Protein AF-A0AAE1UQY9-F1 (afdb_monomer_lite)

Structure (mmCIF, N/CA/C/O backbone):
data_AF-A0AAE1UQY9-F1
#
_entry.id   AF-A0AAE1UQY9-F1
#
loop_
_atom_site.group_PDB
_atom_site.id
_atom_site.type_symbol
_atom_site.label_atom_id
_atom_site.label_alt_id
_atom_site.label_comp_id
_atom_site.label_asym_id
_atom_site.label_entity_id
_atom_site.label_seq_id
_atom_site.pdbx_PDB_ins_code
_atom_site.Cartn_x
_atom_site.Cartn_y
_atom_site.Cartn_z
_atom_site.occupancy
_atom_site.B_iso_or_equiv
_atom_site.auth_seq_id
_atom_site.auth_comp_id
_atom_site.auth_asym_id
_atom_site.auth_atom_id
_atom_site.pdbx_PDB_model_num
ATOM 1 N N . MET A 1 1 ? 9.229 2.334 -9.467 1.00 83.19 1 MET A N 1
ATOM 2 C CA . MET A 1 1 ? 8.388 1.315 -8.806 1.00 83.19 1 MET A CA 1
ATOM 3 C C . MET A 1 1 ? 7.636 0.575 -9.882 1.00 83.19 1 MET A C 1
ATOM 5 O O . MET A 1 1 ? 6.980 1.238 -10.676 1.00 83.19 1 MET A O 1
ATOM 9 N N . HIS A 1 2 ? 7.793 -0.745 -9.947 1.00 92.50 2 HIS A N 1
ATOM 10 C CA . HIS A 1 2 ? 7.206 -1.545 -11.027 1.00 92.50 2 HIS A CA 1
ATOM 11 C C . HIS A 1 2 ? 5.734 -1.843 -10.750 1.00 92.50 2 HIS A C 1
ATOM 13 O O . HIS A 1 2 ? 4.934 -1.890 -11.675 1.00 92.50 2 HIS A O 1
ATOM 19 N N . GLN A 1 3 ? 5.357 -1.964 -9.475 1.00 95.69 3 GLN A N 1
ATOM 20 C CA . GLN A 1 3 ? 3.960 -2.067 -9.067 1.00 95.69 3 GLN A CA 1
ATOM 21 C C . GLN A 1 3 ? 3.691 -1.154 -7.870 1.00 95.69 3 GLN A C 1
ATOM 23 O O . GLN A 1 3 ? 4.584 -0.915 -7.051 1.00 95.69 3 GLN A O 1
ATOM 28 N N . LYS A 1 4 ? 2.466 -0.631 -7.783 1.00 97.69 4 LYS A N 1
ATOM 29 C CA . LYS A 1 4 ? 1.990 0.204 -6.676 1.00 97.69 4 LYS A CA 1
ATOM 30 C C . LYS A 1 4 ? 0.593 -0.242 -6.278 1.00 97.69 4 LYS A C 1
ATOM 32 O O . LYS A 1 4 ? -0.229 -0.482 -7.161 1.00 97.69 4 LYS A O 1
ATOM 37 N N . TYR A 1 5 ? 0.328 -0.280 -4.981 1.00 98.25 5 TYR A N 1
ATOM 38 C CA . TYR A 1 5 ? -0.947 -0.695 -4.417 1.00 98.25 5 TYR A CA 1
ATOM 39 C C . TYR A 1 5 ? -1.396 0.268 -3.321 1.00 98.25 5 TYR A C 1
ATOM 41 O O . TYR A 1 5 ? -0.611 0.617 -2.448 1.00 98.25 5 TYR A O 1
ATOM 49 N N . ASP A 1 6 ? -2.661 0.664 -3.361 1.00 98.00 6 ASP A N 1
ATOM 50 C CA . ASP A 1 6 ? -3.400 1.273 -2.254 1.00 98.00 6 ASP A CA 1
ATOM 51 C C . AS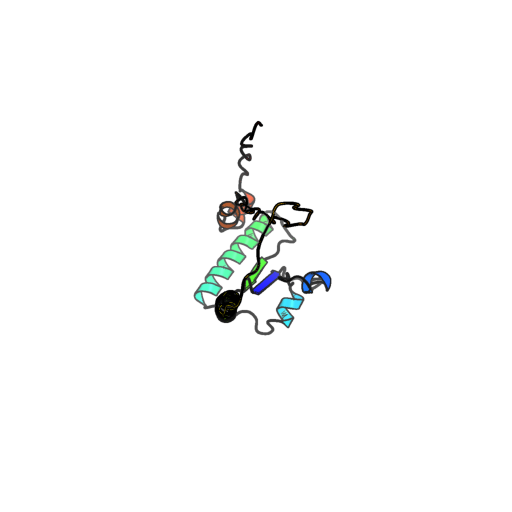P A 1 6 ? -4.232 0.145 -1.638 1.00 98.00 6 ASP A C 1
ATOM 53 O O . ASP A 1 6 ? -5.137 -0.368 -2.296 1.00 98.00 6 ASP A O 1
ATOM 57 N N . LEU A 1 7 ? -3.906 -0.280 -0.415 1.00 98.31 7 LEU A N 1
ATOM 58 C CA . LEU A 1 7 ? -4.556 -1.408 0.259 1.00 98.31 7 LEU A CA 1
ATOM 59 C C . LEU A 1 7 ? -5.292 -0.931 1.511 1.00 98.31 7 LEU A C 1
ATOM 61 O O . LEU A 1 7 ? -4.724 -0.216 2.332 1.00 98.31 7 LEU A O 1
ATOM 65 N N . LYS A 1 8 ? -6.553 -1.334 1.672 1.00 97.31 8 LYS A N 1
ATOM 66 C CA . LYS A 1 8 ? -7.394 -0.970 2.827 1.00 97.31 8 LYS A CA 1
ATOM 67 C C . LYS A 1 8 ? -7.911 -2.178 3.610 1.00 97.31 8 LYS A C 1
ATOM 69 O O . LYS A 1 8 ? -8.424 -2.006 4.706 1.00 97.31 8 LYS A O 1
ATOM 74 N N . GLY A 1 9 ? -7.838 -3.380 3.044 1.00 96.12 9 GLY A N 1
ATOM 75 C CA . GLY A 1 9 ? -8.422 -4.606 3.591 1.00 96.12 9 GLY A CA 1
ATOM 76 C C . GLY A 1 9 ? -9.913 -4.789 3.281 1.00 96.12 9 GLY A C 1
ATOM 77 O O . GLY A 1 9 ? -10.464 -5.855 3.540 1.00 96.12 9 GLY A O 1
ATOM 78 N N . SER A 1 10 ? -10.582 -3.787 2.702 1.00 97.12 10 SER A N 1
ATOM 79 C CA . SER A 1 10 ? -11.958 -3.916 2.208 1.00 97.12 10 SER A CA 1
ATOM 80 C C . SER A 1 10 ? -11.991 -4.402 0.754 1.00 97.12 10 SER A C 1
ATOM 82 O O . SER A 1 10 ? -10.997 -4.337 0.037 1.00 97.12 10 SER A O 1
ATOM 84 N N . THR A 1 11 ? -13.146 -4.891 0.290 1.00 97.06 11 THR A N 1
ATOM 85 C CA . THR A 1 11 ? -13.298 -5.461 -1.067 1.00 97.06 11 THR A CA 1
ATOM 86 C C . THR A 1 11 ? -14.212 -4.637 -1.974 1.00 97.06 11 THR A C 1
ATOM 88 O O . THR A 1 11 ? -14.031 -4.596 -3.194 1.00 97.06 11 THR A O 1
ATOM 91 N N . TYR A 1 12 ? -15.186 -3.921 -1.411 1.00 97.19 12 TYR A N 1
ATOM 92 C CA . TYR A 1 12 ? -16.163 -3.179 -2.203 1.00 97.19 12 TYR A CA 1
ATOM 93 C C . TYR A 1 12 ? -15.535 -1.984 -2.935 1.00 97.19 12 TYR A C 1
ATOM 95 O O . TYR A 1 12 ? -14.982 -1.077 -2.318 1.00 97.19 12 TYR A O 1
ATOM 103 N N . LYS A 1 13 ? -15.646 -1.963 -4.273 1.00 96.62 13 LYS A N 1
ATOM 104 C CA . LYS A 1 13 ? -15.029 -0.949 -5.160 1.00 96.62 13 LYS A CA 1
ATOM 105 C C . LYS A 1 13 ? -13.503 -0.831 -5.008 1.00 96.62 13 LYS A C 1
ATOM 107 O O . LYS A 1 13 ? -12.906 0.193 -5.357 1.00 96.62 13 LYS A O 1
ATOM 112 N N . ARG A 1 14 ? -12.847 -1.896 -4.544 1.00 97.81 14 ARG A N 1
ATOM 113 C CA . ARG A 1 14 ? -11.392 -1.964 -4.371 1.00 97.81 14 ARG A CA 1
ATOM 114 C C . ARG A 1 14 ? -10.708 -2.670 -5.545 1.00 97.81 14 ARG A C 1
ATOM 116 O O . ARG A 1 14 ? -9.851 -3.517 -5.347 1.00 97.81 14 ARG A O 1
ATOM 123 N N . LYS A 1 15 ? -11.079 -2.285 -6.772 1.00 97.75 15 LYS A N 1
ATOM 124 C CA . LYS A 1 15 ? -10.395 -2.655 -8.024 1.00 97.75 15 LYS A CA 1
ATOM 125 C C . LYS A 1 15 ? -10.000 -1.394 -8.791 1.00 97.75 15 LYS A C 1
ATOM 127 O O . LYS A 1 15 ? -10.768 -0.424 -8.810 1.00 97.75 15 LYS A O 1
ATOM 132 N N . ALA A 1 16 ? -8.818 -1.370 -9.395 1.00 97.31 16 ALA A N 1
ATOM 133 C CA . ALA A 1 16 ? -8.368 -0.270 -10.234 1.00 97.31 16 ALA A CA 1
ATOM 134 C C . ALA A 1 16 ? -9.303 -0.117 -11.436 1.00 97.31 16 ALA A C 1
ATOM 136 O O . ALA A 1 16 ? -9.691 -1.092 -12.083 1.00 97.31 16 ALA A O 1
ATOM 137 N N . ASN A 1 17 ? -9.684 1.120 -11.752 1.00 96.81 17 ASN A N 1
ATOM 138 C CA . ASN A 1 17 ? -10.547 1.369 -12.901 1.00 96.81 17 ASN A CA 1
ATOM 139 C C . ASN A 1 17 ? -9.748 1.279 -14.217 1.00 96.81 17 ASN A C 1
ATOM 141 O O . ASN A 1 17 ? -8.521 1.385 -14.235 1.00 96.81 17 ASN A O 1
ATOM 145 N N . LYS A 1 18 ? -10.452 1.127 -15.346 1.00 96.69 18 LYS A N 1
ATOM 146 C CA . LYS A 1 18 ? -9.826 0.999 -16.676 1.00 96.69 18 LYS A CA 1
ATOM 147 C C . LYS A 1 18 ? -8.946 2.194 -17.061 1.00 96.69 18 LYS A C 1
ATOM 149 O O . LYS A 1 18 ? -8.080 2.052 -17.913 1.00 96.69 18 LYS A O 1
ATOM 154 N N . HIS A 1 19 ? -9.200 3.375 -16.500 1.00 97.19 19 HIS A N 1
ATOM 155 C CA . HIS A 1 19 ? -8.399 4.566 -16.773 1.00 97.19 19 HIS A CA 1
ATOM 156 C C . HIS A 1 19 ? -7.066 4.523 -16.012 1.00 97.19 19 HIS A C 1
ATOM 158 O O . HIS A 1 19 ? -6.021 4.782 -16.596 1.00 97.19 19 HIS A O 1
ATOM 164 N N . GLU A 1 20 ? -7.093 4.127 -14.739 1.00 96.94 20 GLU A N 1
ATOM 165 C CA . GLU A 1 20 ? -5.912 3.955 -13.893 1.00 96.94 20 GLU A CA 1
ATOM 166 C C . GLU A 1 20 ? -4.988 2.875 -14.453 1.00 96.94 20 GLU A C 1
ATOM 168 O O . GLU A 1 20 ? -3.794 3.114 -14.581 1.00 96.94 20 GLU A O 1
ATOM 173 N N . GLN A 1 21 ? -5.546 1.736 -14.875 1.00 94.94 21 GLN A N 1
ATOM 174 C CA . GLN A 1 21 ? -4.783 0.621 -15.451 1.00 94.94 21 GLN A CA 1
ATOM 175 C C . GLN A 1 21 ? -4.023 0.993 -16.736 1.00 94.94 21 GLN A C 1
ATOM 177 O O . GLN A 1 21 ? -3.013 0.374 -17.048 1.00 94.94 21 GLN A O 1
ATOM 182 N N . LYS A 1 22 ? -4.485 2.004 -17.484 1.00 96.06 22 LYS A N 1
ATOM 183 C CA . LYS A 1 22 ? -3.823 2.475 -18.714 1.00 96.06 22 LYS A CA 1
ATOM 184 C C . LYS A 1 22 ? -2.641 3.407 -18.451 1.00 96.06 22 LYS A C 1
ATOM 186 O O . LYS A 1 22 ? -1.929 3.759 -19.389 1.00 96.06 22 LYS A O 1
ATOM 191 N N . LYS A 1 23 ? -2.451 3.867 -17.214 1.00 96.12 23 LYS A N 1
ATOM 192 C CA . LYS A 1 23 ? -1.326 4.741 -16.876 1.00 96.12 23 LYS A CA 1
ATOM 193 C C . LYS A 1 23 ? -0.012 3.960 -16.979 1.00 96.12 23 LYS A C 1
ATOM 195 O O . LYS A 1 23 ? 0.002 2.767 -16.701 1.00 96.12 23 LYS A O 1
ATOM 200 N N . PRO A 1 24 ? 1.116 4.633 -17.268 1.00 93.00 24 PRO A N 1
ATOM 201 C CA . PRO A 1 24 ? 2.429 3.979 -17.283 1.00 93.00 24 PRO A CA 1
ATOM 202 C C . PRO A 1 24 ? 2.830 3.416 -15.910 1.00 93.00 24 PRO A C 1
ATOM 204 O O . PRO A 1 24 ? 3.664 2.525 -15.816 1.00 93.00 24 PRO A O 1
ATOM 207 N N . SER A 1 25 ? 2.252 3.945 -14.830 1.00 93.50 25 SER A N 1
ATOM 208 C CA . SER A 1 25 ? 2.455 3.458 -13.468 1.00 93.50 25 SER A CA 1
ATOM 209 C C . SER A 1 25 ? 1.103 3.446 -12.745 1.00 93.50 25 SER A C 1
ATOM 211 O O . SER A 1 25 ? 0.772 4.429 -12.069 1.00 93.50 25 SER A O 1
ATOM 213 N N . PRO A 1 26 ? 0.301 2.384 -12.929 1.00 97.06 26 PRO A N 1
ATOM 214 C CA . PRO A 1 26 ? -1.016 2.263 -12.315 1.00 97.06 26 PRO A CA 1
ATOM 215 C C . PRO A 1 26 ? -0.906 2.072 -10.799 1.00 97.06 26 PRO A C 1
ATOM 217 O O . PRO A 1 26 ? 0.096 1.562 -10.288 1.00 97.06 26 PRO A O 1
ATOM 220 N N . THR A 1 27 ? -1.944 2.494 -10.082 1.00 98.00 27 THR A N 1
ATOM 221 C CA . THR A 1 27 ? -2.122 2.239 -8.648 1.00 98.00 27 THR A CA 1
ATOM 222 C C . THR A 1 27 ? -3.247 1.231 -8.462 1.00 98.00 27 THR A C 1
ATOM 224 O O . THR A 1 27 ? -4.428 1.547 -8.622 1.00 98.00 27 THR A O 1
ATOM 227 N N . TYR A 1 28 ? -2.859 -0.002 -8.171 1.00 98.31 28 TYR A N 1
ATOM 228 C CA . TYR A 1 28 ? -3.755 -1.131 -7.967 1.00 98.31 28 TYR A CA 1
ATOM 229 C C . TYR A 1 28 ? -4.398 -1.103 -6.578 1.00 98.31 28 TYR A C 1
ATOM 231 O O . TYR A 1 28 ? -3.950 -0.376 -5.690 1.00 98.31 28 TYR A O 1
ATOM 239 N N . LYS A 1 29 ? -5.472 -1.873 -6.392 1.00 98.44 29 LYS A N 1
ATOM 240 C CA . LYS A 1 29 ? -6.211 -1.964 -5.124 1.00 98.44 29 LYS A CA 1
ATOM 241 C C . LYS A 1 29 ? -6.298 -3.408 -4.623 1.00 98.44 29 LYS A C 1
ATOM 243 O O . LYS A 1 29 ? -5.705 -4.304 -5.214 1.00 98.44 29 LYS A O 1
ATOM 248 N N . ASP A 1 30 ? -7.034 -3.630 -3.537 1.00 98.31 30 ASP A N 1
ATOM 249 C CA . ASP A 1 30 ? -7.120 -4.910 -2.822 1.00 98.31 30 ASP A CA 1
ATOM 250 C C . ASP A 1 30 ? -7.492 -6.092 -3.732 1.00 98.31 30 ASP A C 1
ATOM 252 O O . ASP A 1 30 ? -6.826 -7.122 -3.694 1.00 98.31 30 ASP A O 1
ATOM 256 N N . LEU A 1 31 ? -8.496 -5.942 -4.605 1.00 98.31 31 LEU A N 1
ATOM 257 C CA . LEU A 1 31 ? -8.914 -7.022 -5.509 1.00 98.31 31 LEU A CA 1
ATOM 258 C C . LEU A 1 31 ? -7.885 -7.305 -6.606 1.00 98.31 31 LEU A C 1
ATOM 260 O O . LEU A 1 31 ? -7.731 -8.454 -7.005 1.00 98.31 31 LEU A O 1
ATOM 264 N N . ASP A 1 32 ? -7.183 -6.278 -7.089 1.00 97.94 32 ASP A N 1
ATOM 265 C CA . ASP A 1 32 ? -6.093 -6.472 -8.050 1.00 97.94 32 ASP A CA 1
ATOM 266 C C . ASP A 1 32 ? -4.907 -7.174 -7.374 1.00 97.94 32 ASP A C 1
ATOM 268 O O . ASP A 1 32 ? -4.273 -8.035 -7.968 1.00 97.94 32 ASP A O 1
ATOM 272 N N . PHE A 1 33 ? -4.616 -6.834 -6.115 1.00 98.12 33 PHE A N 1
ATOM 273 C CA . PHE A 1 33 ? -3.541 -7.458 -5.348 1.00 98.12 33 PHE A CA 1
ATOM 274 C C . PHE A 1 33 ? -3.790 -8.954 -5.135 1.00 98.12 33 PHE A C 1
ATOM 276 O O . PHE A 1 33 ? -2.886 -9.748 -5.369 1.00 98.12 33 PHE A O 1
ATOM 283 N N . MET A 1 34 ? -5.015 -9.340 -4.764 1.00 97.25 34 MET A N 1
ATOM 284 C CA . MET A 1 34 ? -5.396 -10.751 -4.619 1.00 97.25 34 MET A CA 1
ATOM 285 C C . MET A 1 34 ? -5.310 -11.532 -5.940 1.00 97.25 34 MET A C 1
ATOM 287 O O . MET A 1 34 ? -5.033 -12.726 -5.922 1.00 97.25 34 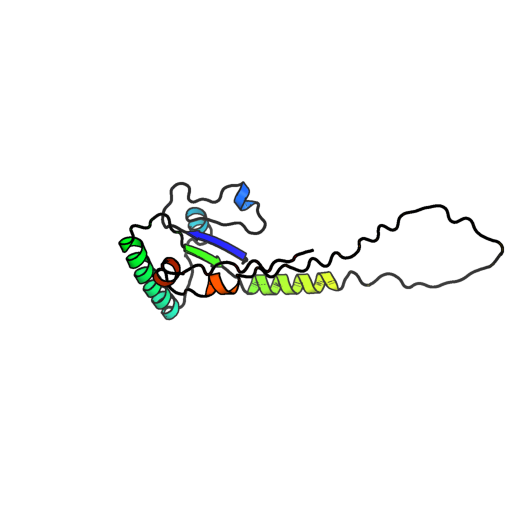MET A O 1
ATOM 291 N N . GLU A 1 35 ? -5.550 -10.873 -7.079 1.00 97.06 35 GLU A N 1
ATOM 292 C CA . GLU A 1 35 ? -5.444 -11.477 -8.415 1.00 97.06 35 GLU A CA 1
ATOM 293 C C . GLU A 1 35 ? -3.982 -11.608 -8.873 1.00 97.06 35 GLU A C 1
ATOM 295 O O . GLU A 1 35 ? -3.590 -12.640 -9.412 1.00 97.06 35 GLU A O 1
ATOM 300 N N . HIS A 1 36 ? -3.161 -10.578 -8.648 1.00 96.12 36 HIS A N 1
ATOM 301 C CA . HIS A 1 36 ? -1.754 -10.561 -9.060 1.00 96.12 36 HIS A CA 1
ATOM 302 C C . HIS A 1 36 ? -0.846 -11.410 -8.161 1.00 96.12 36 HIS A C 1
ATOM 304 O O . HIS A 1 36 ? 0.156 -11.935 -8.642 1.00 96.12 36 HIS A O 1
ATOM 310 N N . HIS A 1 37 ? -1.170 -11.509 -6.868 1.00 96.12 37 HIS A N 1
ATOM 311 C CA . HIS A 1 37 ? -0.366 -12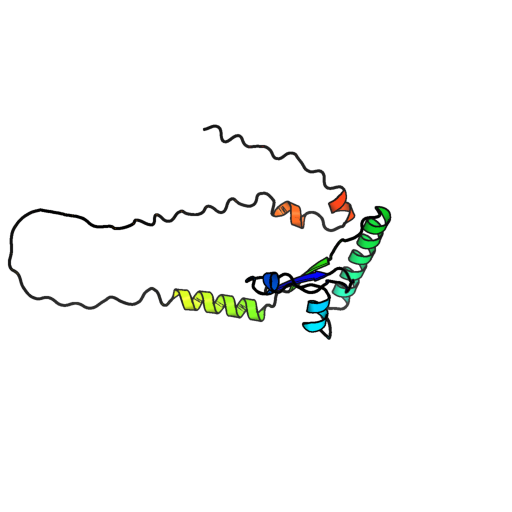.178 -5.840 1.00 96.12 37 HIS A CA 1
ATOM 312 C C . HIS A 1 37 ? -1.239 -13.141 -5.016 1.00 96.12 37 HIS A C 1
ATOM 314 O O . HIS A 1 37 ? -1.484 -12.877 -3.837 1.00 96.12 37 HIS A O 1
ATOM 320 N N . PRO A 1 38 ? -1.724 -14.253 -5.604 1.00 95.75 38 PRO A N 1
ATOM 321 C CA . PRO A 1 38 ? -2.606 -15.197 -4.909 1.00 95.75 38 PRO A CA 1
ATOM 322 C C . PRO A 1 38 ? -1.949 -15.833 -3.673 1.00 95.75 38 PRO A C 1
ATOM 324 O O . PRO A 1 38 ? -2.626 -16.073 -2.676 1.00 95.75 38 PRO A O 1
ATOM 327 N N . ASP A 1 39 ? -0.628 -16.026 -3.711 1.00 95.38 39 ASP A N 1
ATOM 328 C CA . ASP A 1 39 ? 0.167 -16.559 -2.596 1.00 95.38 39 ASP A CA 1
ATOM 329 C C . ASP A 1 39 ? 0.715 -15.456 -1.665 1.00 95.38 39 ASP A C 1
ATOM 331 O O . ASP A 1 39 ? 1.409 -15.735 -0.687 1.00 95.38 39 ASP A O 1
ATOM 335 N N . GLY A 1 40 ? 0.401 -14.188 -1.950 1.00 93.75 40 GLY A N 1
ATOM 336 C CA . GLY A 1 40 ? 0.865 -13.030 -1.191 1.00 93.75 40 GLY A CA 1
ATOM 337 C C . GLY A 1 40 ? 2.326 -12.642 -1.451 1.00 93.75 40 GLY A C 1
ATOM 338 O O . GLY A 1 40 ? 2.928 -12.991 -2.465 1.00 93.75 40 GLY A O 1
ATOM 339 N N . LEU A 1 41 ? 2.886 -11.851 -0.528 1.00 94.69 41 LEU A N 1
ATOM 340 C CA . LEU A 1 41 ? 4.282 -11.410 -0.566 1.00 94.69 41 LEU A CA 1
ATOM 341 C C . LEU A 1 41 ? 5.095 -12.163 0.482 1.00 94.69 41 LEU A C 1
ATOM 343 O O . LEU A 1 41 ? 4.766 -12.142 1.668 1.00 94.69 41 LEU A O 1
ATOM 347 N N . PHE A 1 42 ? 6.193 -12.767 0.043 1.00 95.19 42 PHE A N 1
ATOM 348 C CA . PHE A 1 42 ? 7.124 -13.447 0.930 1.00 95.19 42 PHE A CA 1
ATOM 349 C C . PHE A 1 42 ? 8.076 -12.442 1.572 1.00 95.19 42 PHE A C 1
ATOM 351 O O . PHE A 1 42 ? 8.696 -11.624 0.891 1.00 95.19 42 PHE A O 1
ATOM 358 N N . LEU A 1 43 ? 8.190 -12.522 2.893 1.00 95.12 43 LEU A N 1
ATOM 359 C CA . LEU A 1 43 ? 9.100 -11.722 3.699 1.00 95.12 43 LEU A CA 1
ATOM 360 C C . LEU A 1 43 ? 9.884 -12.649 4.622 1.00 95.12 43 LEU A C 1
ATOM 362 O O . LEU A 1 43 ? 9.366 -13.670 5.079 1.00 95.12 43 LEU A O 1
ATOM 366 N N . GLU A 1 44 ? 11.119 -12.269 4.929 1.00 96.81 44 GLU A N 1
ATOM 367 C CA . GLU A 1 44 ? 11.892 -12.935 5.972 1.00 96.81 44 GLU A CA 1
ATOM 368 C C . GLU A 1 44 ? 11.177 -12.801 7.321 1.00 96.81 44 GLU A C 1
ATOM 370 O O . GLU A 1 44 ? 10.540 -11.781 7.608 1.00 96.81 44 GLU A O 1
ATOM 375 N N . ALA A 1 45 ? 11.281 -13.833 8.161 1.00 96.75 45 ALA A N 1
ATOM 376 C CA . ALA A 1 45 ? 10.519 -13.919 9.406 1.00 96.75 45 ALA A CA 1
ATOM 377 C C . ALA A 1 45 ? 10.738 -12.697 10.314 1.00 96.75 45 ALA A C 1
ATOM 379 O O . ALA A 1 45 ? 9.781 -12.140 10.855 1.00 96.75 45 ALA A O 1
ATOM 380 N N . GLU A 1 46 ? 11.982 -12.237 10.441 1.00 96.44 46 GLU A N 1
ATOM 381 C CA . GLU A 1 46 ? 12.327 -11.076 11.264 1.00 96.44 46 GLU A CA 1
ATOM 382 C C . GLU A 1 46 ? 11.718 -9.780 10.716 1.00 96.44 46 GLU A C 1
ATOM 384 O O . GLU A 1 46 ? 11.102 -9.019 11.468 1.00 96.44 46 GLU A O 1
ATOM 389 N N . THR A 1 47 ? 11.811 -9.558 9.401 1.00 95.94 47 THR A N 1
ATOM 390 C CA . THR A 1 47 ? 11.213 -8.395 8.730 1.00 95.94 47 THR A CA 1
ATOM 391 C C . THR A 1 47 ? 9.696 -8.394 8.866 1.00 95.94 47 THR A C 1
ATOM 393 O O . THR A 1 47 ? 9.111 -7.357 9.182 1.00 95.94 47 THR A O 1
ATOM 396 N N . TYR A 1 48 ? 9.051 -9.549 8.683 1.00 96.56 48 TYR A N 1
ATOM 397 C CA . TYR A 1 48 ? 7.608 -9.695 8.859 1.00 96.56 48 TYR A CA 1
ATOM 398 C C . TYR A 1 48 ? 7.180 -9.337 10.286 1.00 96.56 48 TYR A C 1
ATOM 400 O O . TYR A 1 48 ? 6.267 -8.532 10.480 1.00 96.56 48 TYR A O 1
ATOM 408 N N . ILE A 1 49 ? 7.869 -9.881 11.294 1.00 96.88 49 ILE A N 1
ATOM 409 C CA . ILE A 1 49 ? 7.573 -9.605 12.705 1.00 96.88 49 ILE A CA 1
ATOM 410 C C . ILE A 1 49 ? 7.745 -8.113 13.010 1.00 96.88 49 ILE A C 1
ATOM 412 O O . ILE A 1 49 ? 6.889 -7.526 13.675 1.00 96.88 49 ILE A O 1
ATOM 416 N N . ALA A 1 50 ? 8.828 -7.491 12.537 1.00 96.06 50 ALA A N 1
ATOM 417 C CA . ALA A 1 50 ? 9.073 -6.066 12.734 1.00 96.06 50 ALA A CA 1
ATOM 418 C C . ALA A 1 50 ? 7.980 -5.205 12.077 1.00 96.06 50 ALA A C 1
ATOM 420 O O . ALA A 1 50 ? 7.413 -4.328 12.731 1.00 96.06 50 ALA A O 1
ATOM 421 N N . LEU A 1 51 ? 7.621 -5.507 10.826 1.00 95.50 51 LEU A N 1
ATOM 422 C CA . LEU A 1 51 ? 6.576 -4.801 10.086 1.00 95.50 51 LEU A CA 1
ATOM 423 C C . LEU A 1 51 ? 5.214 -4.914 10.784 1.00 95.50 51 LEU A C 1
ATOM 425 O O . LEU A 1 51 ? 4.548 -3.904 11.005 1.00 95.50 51 LEU A O 1
ATOM 429 N N . MET A 1 52 ? 4.816 -6.124 11.185 1.00 96.31 52 MET A N 1
ATOM 430 C CA . MET A 1 52 ? 3.543 -6.352 11.875 1.00 96.31 52 MET A CA 1
ATOM 431 C C . MET A 1 52 ? 3.489 -5.667 13.237 1.00 96.31 52 MET A C 1
ATOM 433 O O . MET A 1 52 ? 2.441 -5.144 13.615 1.00 96.31 52 MET A O 1
ATOM 437 N N . LYS A 1 53 ? 4.597 -5.621 13.985 1.00 96.00 53 LYS A N 1
ATOM 438 C CA . LYS A 1 53 ? 4.657 -4.868 15.247 1.00 96.00 53 LYS A CA 1
ATOM 439 C C . LYS A 1 53 ? 4.398 -3.378 15.025 1.00 96.00 53 LYS A C 1
ATOM 441 O O . LYS A 1 53 ? 3.607 -2.794 15.765 1.00 96.00 53 LYS A O 1
ATOM 446 N N . THR A 1 54 ? 5.018 -2.786 14.006 1.00 95.81 54 THR A N 1
ATOM 447 C CA . THR A 1 54 ? 4.833 -1.368 13.672 1.00 95.81 54 THR A CA 1
ATOM 448 C C . THR A 1 54 ? 3.404 -1.081 13.223 1.00 95.81 54 THR A C 1
ATOM 450 O O . THR A 1 54 ? 2.758 -0.220 13.815 1.00 95.81 54 THR A O 1
ATOM 453 N N . ILE A 1 55 ? 2.864 -1.865 12.281 1.00 96.06 55 ILE A N 1
ATOM 454 C CA . ILE A 1 55 ? 1.488 -1.689 11.788 1.00 96.06 55 ILE A CA 1
ATOM 455 C C . ILE A 1 55 ? 0.473 -1.805 12.931 1.00 96.06 55 ILE A C 1
ATOM 457 O O . ILE A 1 55 ? -0.402 -0.956 13.062 1.00 96.06 55 ILE A O 1
ATOM 461 N N . ASN A 1 56 ? 0.614 -2.798 13.815 1.00 96.19 56 ASN A N 1
ATOM 462 C CA . ASN A 1 56 ? -0.283 -2.946 14.965 1.00 96.19 56 ASN A CA 1
ATOM 463 C C . ASN A 1 56 ? -0.231 -1.742 15.916 1.00 96.19 56 ASN A C 1
ATOM 465 O O . ASN A 1 56 ? -1.262 -1.333 16.451 1.00 96.19 56 ASN A O 1
ATOM 469 N N . ARG A 1 57 ? 0.959 -1.174 16.150 1.00 96.38 57 ARG A N 1
ATOM 470 C CA . ARG A 1 57 ? 1.105 0.032 16.972 1.00 96.38 57 ARG A CA 1
ATOM 471 C C . ARG A 1 57 ? 0.423 1.227 16.309 1.00 96.38 57 ARG A C 1
ATOM 473 O O . ARG A 1 57 ? -0.324 1.930 16.981 1.00 96.38 57 ARG A O 1
ATOM 480 N N . ASP A 1 58 ? 0.641 1.423 15.015 1.00 96.19 58 ASP A N 1
ATOM 481 C CA . ASP A 1 58 ? 0.077 2.546 14.266 1.00 96.19 58 ASP A CA 1
ATOM 482 C C . ASP A 1 58 ? -1.453 2.453 14.163 1.00 96.19 58 ASP A C 1
ATOM 484 O O . ASP A 1 58 ? -2.144 3.443 14.399 1.00 96.19 58 ASP A O 1
ATOM 488 N N . CYS A 1 59 ? -2.009 1.258 13.929 1.00 95.62 59 CYS A N 1
ATOM 489 C CA . CYS A 1 59 ? -3.457 1.039 13.921 1.00 95.62 59 CYS A CA 1
ATOM 490 C C . CYS A 1 59 ? -4.114 1.391 15.262 1.00 95.62 59 CYS A C 1
ATOM 492 O O . CYS A 1 59 ? -5.173 2.012 15.256 1.00 95.62 59 CYS A O 1
ATOM 494 N N . ARG A 1 60 ? -3.482 1.076 16.405 1.00 95.19 60 ARG A N 1
ATOM 495 C CA . ARG A 1 60 ? -3.995 1.476 17.734 1.00 95.19 60 ARG A CA 1
ATOM 496 C C . ARG A 1 60 ? -4.049 2.992 17.897 1.00 95.19 60 ARG A C 1
ATOM 498 O O . ARG A 1 60 ? -4.986 3.518 18.491 1.00 95.19 60 ARG A O 1
ATOM 505 N N . VAL A 1 61 ? -3.049 3.699 17.371 1.00 95.25 61 VAL A N 1
ATOM 506 C CA . VAL A 1 61 ? -3.020 5.166 17.396 1.00 95.25 61 VAL A CA 1
ATOM 507 C C . VAL A 1 61 ? -4.144 5.723 16.524 1.00 95.25 61 VAL A C 1
ATOM 509 O O . VAL A 1 61 ? -4.944 6.522 17.005 1.00 95.25 61 VAL A O 1
ATOM 512 N N . LEU A 1 62 ? -4.265 5.261 15.278 1.00 95.56 62 LEU A N 1
ATOM 513 C CA . LEU A 1 62 ? -5.322 5.699 14.360 1.00 95.56 62 LEU A CA 1
ATOM 514 C C . LEU A 1 62 ? -6.727 5.427 14.919 1.00 95.56 62 LEU A C 1
ATOM 516 O O . LEU A 1 62 ? -7.597 6.294 14.841 1.00 95.56 62 LEU A O 1
ATOM 520 N N . GLU A 1 63 ? -6.927 4.269 15.554 1.00 95.50 63 GLU A N 1
ATOM 521 C CA . GLU A 1 63 ? -8.169 3.916 16.246 1.00 95.50 63 GLU A CA 1
ATOM 522 C C . GLU A 1 63 ? -8.466 4.868 17.413 1.00 95.50 63 GLU A C 1
ATOM 524 O O . GLU A 1 63 ? -9.594 5.348 17.539 1.00 95.50 63 GLU A O 1
ATOM 529 N N . SER A 1 64 ? -7.460 5.206 18.229 1.00 95.44 64 SER A N 1
ATOM 530 C CA . SER A 1 64 ? -7.627 6.126 19.365 1.00 95.44 64 SER A CA 1
ATOM 531 C C . SER A 1 64 ? -8.084 7.527 18.941 1.00 95.44 64 SER A C 1
ATOM 533 O O . SER A 1 64 ? -8.891 8.150 19.631 1.00 95.44 64 SER A O 1
ATOM 535 N N . PHE A 1 65 ? -7.647 7.985 17.764 1.00 94.88 65 PHE A N 1
ATOM 536 C CA . PHE A 1 65 ? -8.076 9.247 17.157 1.00 94.88 65 PHE A CA 1
ATOM 537 C C . PHE A 1 65 ? -9.353 9.124 16.312 1.00 94.88 65 PHE A C 1
ATOM 539 O O . PHE A 1 65 ? -9.793 10.108 15.720 1.00 94.88 65 PHE A O 1
ATOM 546 N N . LYS A 1 66 ? -9.965 7.933 16.247 1.00 94.88 66 LYS A N 1
ATOM 547 C CA . LYS A 1 66 ? -11.127 7.618 15.396 1.00 94.88 66 LYS A CA 1
ATOM 548 C C . LYS A 1 66 ? -10.916 7.952 13.918 1.00 94.88 66 LYS A C 1
ATOM 550 O O . LYS A 1 66 ? -11.863 8.279 13.203 1.00 94.88 66 LYS A O 1
ATOM 555 N N . ILE A 1 67 ? -9.674 7.848 13.455 1.00 95.12 67 ILE A N 1
ATOM 556 C CA . ILE A 1 67 ? -9.325 8.024 12.051 1.00 95.12 67 ILE A CA 1
ATOM 557 C C . ILE A 1 67 ? -9.634 6.714 11.333 1.00 95.12 67 ILE A C 1
ATOM 559 O O . ILE A 1 67 ? -9.190 5.642 11.738 1.00 95.12 67 ILE A O 1
ATOM 563 N N . MET A 1 68 ? -10.402 6.804 10.254 1.00 94.94 68 MET A N 1
ATOM 564 C CA . MET A 1 68 ? -10.757 5.677 9.394 1.00 94.94 68 MET A CA 1
ATOM 565 C C . MET A 1 68 ? -10.411 6.011 7.943 1.00 94.94 68 MET A C 1
ATOM 567 O O . MET A 1 68 ? -9.918 7.096 7.645 1.00 94.94 68 MET A O 1
ATOM 571 N N . ASP A 1 69 ? -10.644 5.064 7.037 1.00 92.94 69 ASP A N 1
ATOM 572 C CA . ASP A 1 69 ? -10.401 5.237 5.603 1.00 92.94 69 ASP A CA 1
ATOM 573 C C . ASP A 1 69 ? -8.945 5.546 5.216 1.00 92.94 69 ASP A C 1
ATOM 575 O O . ASP A 1 69 ? -8.685 6.040 4.114 1.00 92.94 69 ASP A O 1
ATOM 579 N N . TYR A 1 70 ? -7.985 5.165 6.055 1.00 95.62 70 TYR A N 1
ATOM 580 C CA . TYR A 1 70 ? -6.572 5.117 5.689 1.00 95.62 70 TYR A CA 1
ATOM 581 C C . TYR A 1 70 ? -6.262 3.876 4.846 1.00 95.62 70 TYR A C 1
ATOM 583 O O . TYR A 1 70 ? -7.000 2.892 4.862 1.00 95.62 70 TYR A O 1
ATOM 591 N N . SER A 1 71 ? -5.173 3.936 4.087 1.00 95.94 71 SER A N 1
ATOM 592 C CA . SER A 1 71 ? -4.680 2.849 3.239 1.00 95.94 71 SER A CA 1
ATOM 593 C C . SER A 1 71 ? -3.186 2.647 3.444 1.00 95.94 71 SER A C 1
ATOM 595 O O . SER A 1 71 ? -2.449 3.623 3.581 1.00 95.94 71 SER A O 1
ATOM 597 N N . LEU A 1 72 ? -2.727 1.402 3.372 1.00 96.81 72 LEU A N 1
ATOM 598 C CA . LEU A 1 72 ? -1.314 1.071 3.266 1.00 96.81 72 LEU A CA 1
ATOM 599 C C . LEU A 1 72 ? -0.878 1.209 1.801 1.00 96.81 72 LEU A C 1
ATOM 601 O O . LEU A 1 72 ? -1.320 0.445 0.939 1.00 96.81 72 LEU A O 1
ATOM 605 N N . LEU A 1 73 ? -0.020 2.189 1.514 1.00 96.88 73 LEU A N 1
ATOM 606 C CA . LEU A 1 73 ? 0.587 2.350 0.194 1.00 96.88 73 LEU A CA 1
ATOM 607 C C . LEU A 1 73 ? 1.796 1.416 0.071 1.00 96.88 73 LEU A C 1
ATOM 609 O O . LEU A 1 73 ? 2.791 1.586 0.772 1.00 96.88 73 LEU A O 1
ATOM 613 N N . VAL A 1 74 ? 1.726 0.453 -0.845 1.00 96.56 74 VAL A N 1
ATOM 614 C CA . VAL A 1 74 ? 2.781 -0.543 -1.068 1.00 96.56 74 VAL A CA 1
ATOM 615 C C . VAL A 1 74 ? 3.383 -0.362 -2.454 1.00 96.56 74 VAL A C 1
ATOM 617 O O . VAL A 1 74 ? 2.680 -0.388 -3.463 1.00 96.56 74 VAL A O 1
A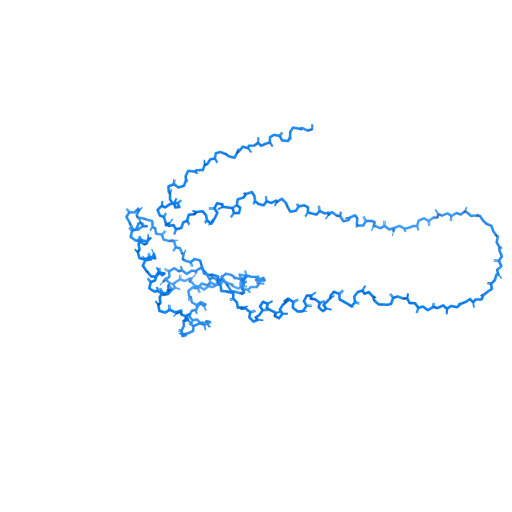TOM 620 N N . GLY A 1 75 ? 4.702 -0.196 -2.519 1.00 96.38 75 GLY A N 1
ATOM 621 C CA . GLY A 1 75 ? 5.463 -0.187 -3.766 1.00 96.38 75 GLY A CA 1
ATOM 622 C C . GLY A 1 75 ? 6.315 -1.444 -3.885 1.00 96.38 75 GLY A C 1
ATOM 623 O O . GLY A 1 75 ? 7.116 -1.717 -2.998 1.00 96.38 75 GLY A O 1
ATOM 624 N N . ILE A 1 76 ? 6.182 -2.179 -4.989 1.00 95.38 76 ILE A N 1
ATOM 625 C CA . ILE A 1 76 ? 7.013 -3.356 -5.268 1.00 95.38 76 ILE A CA 1
ATOM 626 C C . ILE A 1 76 ? 8.051 -2.988 -6.325 1.00 95.38 76 ILE A C 1
ATOM 628 O O . ILE A 1 76 ? 7.733 -2.514 -7.428 1.00 95.38 76 ILE A O 1
ATOM 632 N N . HIS A 1 77 ? 9.315 -3.212 -5.977 1.00 94.81 77 HIS A N 1
ATOM 633 C CA . HIS A 1 77 ? 10.447 -3.043 -6.869 1.00 94.81 77 HIS A CA 1
ATOM 634 C C . HIS A 1 77 ? 11.102 -4.397 -7.133 1.00 94.81 77 HIS A C 1
ATOM 636 O O . HIS A 1 77 ? 11.661 -5.020 -6.241 1.00 94.81 77 HIS A O 1
ATOM 642 N N . ASN A 1 78 ? 11.013 -4.842 -8.379 1.00 91.75 78 ASN A N 1
ATOM 643 C CA . ASN A 1 78 ? 11.653 -6.064 -8.856 1.00 91.75 78 ASN A CA 1
ATOM 644 C C . ASN A 1 78 ? 13.057 -5.732 -9.388 1.00 91.75 78 ASN A C 1
ATOM 646 O O . ASN A 1 78 ? 13.178 -5.017 -10.381 1.00 91.75 78 ASN A O 1
ATOM 650 N N . LEU A 1 79 ? 14.099 -6.236 -8.732 1.00 90.56 79 LEU A N 1
ATOM 651 C CA . LEU A 1 79 ? 15.491 -5.909 -9.058 1.00 90.56 79 LEU A CA 1
ATOM 652 C C . LEU A 1 79 ? 15.912 -6.407 -10.448 1.00 90.56 79 LEU A C 1
ATOM 654 O O . LEU A 1 79 ? 16.649 -5.710 -11.145 1.00 90.56 79 LEU A O 1
ATOM 658 N N . ASP A 1 80 ? 15.389 -7.551 -10.888 1.00 90.94 80 ASP A N 1
ATOM 659 C CA . ASP A 1 80 ? 15.708 -8.127 -12.197 1.00 90.94 80 ASP A CA 1
ATOM 660 C C . ASP A 1 80 ? 15.155 -7.266 -13.333 1.00 90.94 80 ASP A C 1
ATOM 662 O O . ASP A 1 80 ? 15.847 -6.987 -14.315 1.00 90.94 80 ASP A O 1
ATOM 666 N N . LEU A 1 81 ? 13.914 -6.792 -13.185 1.00 90.00 81 LEU A N 1
ATOM 667 C CA . LEU A 1 81 ? 13.307 -5.859 -14.134 1.00 90.00 81 LEU A CA 1
ATOM 668 C C . LEU A 1 81 ? 14.075 -4.534 -14.166 1.00 90.00 81 LEU A C 1
ATOM 670 O O . LEU A 1 81 ? 14.397 -4.044 -15.246 1.00 90.00 81 LEU A O 1
ATOM 674 N N . ALA A 1 82 ? 14.453 -4.001 -13.000 1.00 90.56 82 ALA A N 1
ATOM 675 C CA . ALA A 1 82 ? 15.246 -2.773 -12.929 1.00 90.56 82 ALA A CA 1
ATOM 676 C C . ALA A 1 82 ? 16.593 -2.909 -13.654 1.00 90.56 82 ALA A C 1
ATOM 678 O O . ALA A 1 82 ? 17.032 -1.987 -14.347 1.00 90.56 82 ALA A O 1
ATOM 679 N N . ALA A 1 83 ? 17.255 -4.059 -13.499 1.00 90.50 83 ALA A N 1
ATOM 680 C CA . ALA A 1 83 ? 18.523 -4.339 -14.154 1.00 90.50 83 ALA A CA 1
ATOM 681 C C . ALA A 1 83 ? 18.369 -4.402 -15.683 1.00 90.50 83 ALA A C 1
ATOM 683 O O . ALA A 1 83 ? 19.169 -3.791 -16.397 1.00 90.50 83 ALA A O 1
ATOM 684 N N . LYS A 1 84 ? 17.321 -5.069 -16.185 1.00 90.19 84 LYS A N 1
ATOM 685 C CA . LYS A 1 84 ? 17.013 -5.141 -17.624 1.00 90.19 84 LYS A CA 1
ATOM 686 C C . LYS A 1 84 ? 16.719 -3.765 -18.220 1.00 90.19 84 LYS A C 1
ATOM 688 O O . LYS A 1 84 ? 17.369 -3.376 -19.187 1.00 90.19 84 LYS A O 1
ATOM 693 N N . GLU A 1 85 ? 15.850 -2.977 -17.586 1.00 89.56 85 GLU A N 1
ATOM 694 C CA . GLU A 1 85 ? 15.534 -1.612 -18.033 1.00 89.56 85 GLU A CA 1
ATOM 695 C C . GLU A 1 85 ? 16.782 -0.713 -18.090 1.00 89.56 85 GLU A C 1
ATOM 697 O O . GLU A 1 85 ? 16.913 0.146 -18.967 1.00 89.56 85 GLU A O 1
ATOM 702 N N . LYS A 1 86 ? 17.723 -0.888 -17.151 1.00 87.88 86 LYS A N 1
ATOM 703 C CA . LYS A 1 86 ? 18.993 -0.149 -17.153 1.00 87.88 86 LYS A CA 1
ATOM 704 C C . LYS A 1 86 ? 19.862 -0.534 -18.351 1.00 87.88 86 LYS A C 1
ATOM 706 O O . LYS A 1 86 ? 20.460 0.347 -18.965 1.00 87.88 86 LYS A O 1
ATOM 711 N N . GLN A 1 87 ? 19.933 -1.820 -18.688 1.00 87.06 87 GLN A N 1
ATOM 712 C CA . GLN A 1 87 ? 20.704 -2.305 -19.835 1.00 87.06 87 GLN A CA 1
ATOM 713 C C . GLN A 1 87 ? 20.108 -1.841 -21.171 1.00 87.06 87 GLN A C 1
ATOM 715 O O . GLN A 1 87 ? 20.853 -1.428 -22.057 1.00 87.06 87 GLN A O 1
ATOM 720 N N . GLU A 1 88 ? 18.784 -1.841 -21.310 1.00 87.06 88 GLU A N 1
ATOM 721 C CA . GLU A 1 88 ? 18.098 -1.359 -22.518 1.00 87.06 88 GLU A CA 1
ATOM 722 C C . GLU A 1 88 ? 18.333 0.138 -22.753 1.00 87.06 88 GLU A C 1
ATOM 724 O O . GLU A 1 88 ? 18.649 0.553 -23.868 1.00 87.06 88 GLU A O 1
ATOM 729 N N . LYS A 1 89 ? 18.302 0.947 -21.688 1.00 83.56 89 LYS A N 1
ATOM 730 C CA . LYS A 1 89 ? 18.636 2.381 -21.761 1.00 83.56 89 LYS A CA 1
ATOM 731 C C . LYS A 1 89 ? 20.080 2.644 -22.185 1.00 83.56 89 LYS A C 1
ATOM 733 O O . LYS A 1 89 ? 20.349 3.665 -22.809 1.00 83.56 89 LYS A O 1
ATOM 738 N N . LEU A 1 90 ? 21.008 1.753 -21.833 1.00 79.56 90 LEU A N 1
ATOM 739 C CA . LEU A 1 90 ? 22.410 1.859 -22.241 1.00 79.56 90 LEU A CA 1
ATOM 740 C C . LEU A 1 90 ? 22.589 1.492 -23.722 1.00 79.56 90 LEU A C 1
ATOM 742 O O . LEU A 1 90 ? 23.317 2.185 -24.424 1.00 79.56 90 LEU A O 1
ATOM 746 N N . LYS A 1 91 ? 21.879 0.467 -24.212 1.00 75.69 91 LYS A N 1
ATOM 747 C CA . LYS A 1 91 ? 21.918 0.042 -25.624 1.00 75.69 91 LYS A CA 1
ATOM 748 C C . LYS A 1 91 ? 21.236 1.030 -26.575 1.00 75.69 91 LYS A C 1
ATOM 750 O O . LYS A 1 91 ? 21.712 1.224 -27.685 1.00 75.69 91 LYS A O 1
ATOM 755 N N . GLY A 1 92 ? 20.165 1.697 -26.141 1.00 60.09 92 GLY A N 1
ATOM 756 C CA . GLY A 1 92 ? 19.501 2.734 -26.943 1.00 60.09 92 GLY A CA 1
ATOM 757 C C . GLY A 1 92 ? 20.341 3.999 -27.157 1.00 60.09 92 GLY A C 1
ATOM 758 O O . GLY A 1 92 ? 20.036 4.784 -28.043 1.00 60.09 92 GLY A O 1
ATOM 759 N N . LYS A 1 93 ? 21.411 4.197 -26.374 1.00 56.62 93 LYS A N 1
ATOM 760 C CA . LYS A 1 93 ? 22.277 5.384 -26.443 1.00 56.62 93 LYS A CA 1
ATOM 761 C C . LYS A 1 93 ? 23.474 5.236 -27.387 1.00 56.62 93 LYS A C 1
ATOM 763 O O . LYS A 1 93 ? 24.127 6.230 -27.672 1.00 56.62 93 LYS A O 1
ATOM 768 N N . SER A 1 94 ? 23.781 4.019 -27.839 1.00 54.34 94 SER A N 1
ATOM 769 C CA . SER A 1 94 ? 24.936 3.723 -28.701 1.00 54.34 94 SER A CA 1
ATOM 770 C C . SER A 1 94 ? 24.601 3.649 -30.197 1.00 54.34 94 SER A C 1
ATOM 772 O O . SER A 1 94 ? 25.491 3.355 -30.983 1.00 54.34 94 SER A O 1
ATOM 774 N N . VAL A 1 95 ? 23.341 3.870 -30.593 1.00 51.62 95 VAL A N 1
ATOM 775 C CA . VAL A 1 95 ? 22.881 3.763 -31.997 1.00 51.62 95 VAL A CA 1
ATOM 776 C C . VAL A 1 95 ? 22.632 5.140 -32.647 1.00 51.62 95 VAL A C 1
ATOM 778 O O . VAL A 1 95 ? 22.463 5.216 -33.851 1.00 51.62 95 VAL A O 1
ATOM 781 N N . GLU A 1 96 ? 22.685 6.247 -31.896 1.00 47.81 96 GLU A N 1
ATOM 782 C CA . GLU A 1 96 ? 22.527 7.619 -32.436 1.00 47.81 96 GLU A CA 1
ATOM 783 C C . GLU A 1 96 ? 23.857 8.286 -32.867 1.00 47.81 96 GLU A C 1
ATOM 785 O O . GLU A 1 96 ? 23.903 9.501 -33.039 1.00 47.81 96 GLU A O 1
ATOM 790 N N . SER A 1 97 ? 24.961 7.539 -33.013 1.00 47.81 97 SER A N 1
ATOM 791 C CA . SER A 1 97 ? 26.284 8.123 -33.313 1.00 47.81 97 SER A CA 1
ATOM 792 C C . SER A 1 97 ? 27.088 7.400 -34.400 1.00 47.81 97 SER A C 1
ATOM 794 O O . SER A 1 97 ? 28.315 7.381 -34.325 1.00 47.81 97 SER A O 1
ATOM 796 N N . ILE A 1 98 ? 26.433 6.776 -35.378 1.00 44.25 98 ILE A N 1
ATOM 797 C CA . ILE A 1 98 ? 27.091 6.241 -36.580 1.00 44.25 98 ILE A CA 1
ATOM 798 C C . ILE A 1 98 ? 26.234 6.665 -37.778 1.00 44.25 98 ILE A C 1
ATOM 800 O O . ILE A 1 98 ? 25.015 6.673 -37.645 1.00 44.25 98 ILE A O 1
ATOM 804 N N . ASP A 1 99 ? 26.895 7.024 -38.879 1.00 39.78 99 ASP A N 1
ATOM 805 C CA . ASP A 1 99 ? 26.418 7.703 -40.097 1.00 39.78 99 ASP A CA 1
ATOM 806 C C . ASP A 1 99 ? 26.651 9.225 -39.947 1.00 39.78 99 ASP A C 1
ATOM 808 O O . ASP A 1 99 ? 25.887 9.924 -39.295 1.00 39.78 99 ASP A O 1
ATOM 812 N N . GLU A 1 100 ? 27.776 9.806 -40.379 1.00 38.06 100 GLU A N 1
ATOM 813 C CA . GLU A 1 100 ? 28.270 9.836 -41.761 1.00 38.06 100 GLU A CA 1
ATOM 814 C C . GLU A 1 100 ? 29.809 10.007 -41.827 1.00 38.06 100 GLU A C 1
ATOM 816 O O . GLU A 1 100 ? 30.356 11.003 -41.355 1.00 38.06 100 GLU A O 1
ATOM 821 N N . GLU A 1 101 ? 30.503 9.078 -42.489 1.00 35.56 101 GLU A N 1
ATOM 822 C CA . GLU A 1 101 ? 31.741 9.354 -43.231 1.00 35.56 101 GLU A CA 1
ATOM 823 C C . GLU A 1 101 ? 31.603 8.678 -44.600 1.00 35.56 101 GLU A C 1
ATOM 825 O O . GLU A 1 101 ? 31.525 7.454 -44.661 1.00 35.56 101 GLU A O 1
ATOM 830 N N . ASP A 1 102 ? 31.591 9.454 -45.689 1.00 33.34 102 ASP A N 1
ATOM 831 C CA . ASP A 1 102 ? 32.238 9.016 -46.930 1.00 33.34 102 ASP A CA 1
ATOM 832 C C . ASP A 1 102 ? 32.643 10.214 -47.809 1.00 33.34 102 ASP A C 1
ATOM 834 O O . ASP A 1 102 ? 31.880 11.156 -48.029 1.00 33.34 102 ASP A O 1
ATOM 838 N N . GLN A 1 103 ? 33.8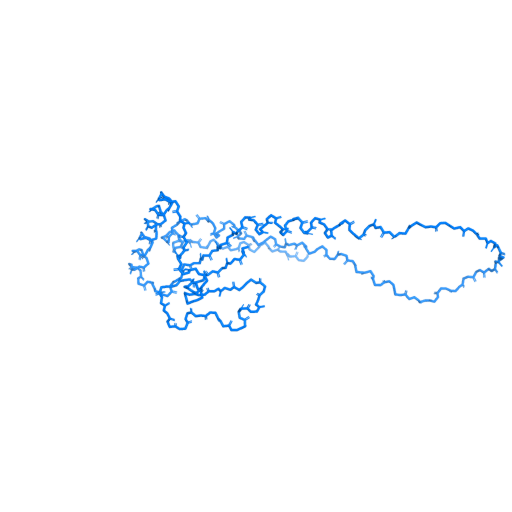91 10.187 -48.273 1.00 36.88 103 GLN A N 1
ATOM 839 C CA . GLN A 1 103 ? 34.539 11.205 -49.106 1.00 36.88 103 GLN A CA 1
ATOM 840 C C . GLN A 1 103 ? 34.312 10.903 -50.598 1.00 36.88 103 GLN A C 1
ATOM 842 O O . GLN A 1 103 ? 34.339 9.737 -50.981 1.00 36.88 103 GLN A O 1
ATOM 847 N N . ASN A 1 104 ? 34.202 11.928 -51.463 1.00 31.73 104 ASN A N 1
ATOM 848 C CA . ASN A 1 104 ? 35.100 12.140 -52.623 1.00 31.73 104 ASN A CA 1
ATOM 849 C C . ASN A 1 104 ? 34.679 13.305 -53.553 1.00 31.73 104 ASN A C 1
ATOM 851 O O . ASN A 1 104 ? 33.510 13.509 -53.862 1.00 31.73 104 ASN A O 1
ATOM 855 N N . ASN A 1 105 ? 35.710 14.029 -54.005 1.00 33.81 105 ASN A N 1
ATOM 856 C CA . ASN A 1 105 ? 35.762 15.154 -54.952 1.00 33.81 105 ASN A CA 1
ATOM 857 C C . ASN A 1 105 ? 35.267 14.828 -56.379 1.00 33.81 105 ASN A C 1
ATOM 859 O O . ASN A 1 105 ? 35.561 13.735 -56.856 1.00 33.81 105 ASN A O 1
ATOM 863 N N . PHE A 1 106 ? 34.721 15.820 -57.110 1.00 28.11 106 PHE A N 1
ATOM 864 C CA . PHE A 1 106 ? 35.328 16.367 -58.348 1.00 28.11 106 PHE A CA 1
ATOM 865 C C . PHE A 1 106 ? 34.602 17.635 -58.879 1.00 28.11 106 PHE A C 1
ATOM 867 O O . PHE A 1 106 ? 33.388 17.646 -59.051 1.00 28.11 106 PHE A O 1
ATOM 874 N N . ASP A 1 107 ? 35.437 18.641 -59.157 1.00 30.16 107 ASP A N 1
ATOM 875 C CA . ASP A 1 107 ? 35.391 19.777 -60.095 1.00 30.16 107 ASP A CA 1
ATOM 876 C C . ASP A 1 107 ? 34.538 21.062 -59.945 1.00 30.16 107 ASP A C 1
ATOM 878 O O . ASP A 1 107 ? 33.330 21.088 -59.733 1.00 30.16 107 ASP A O 1
ATOM 882 N N . ASN A 1 108 ? 35.311 22.143 -60.136 1.00 33.09 108 ASN A N 1
ATOM 883 C CA . ASN A 1 108 ? 35.075 23.586 -60.221 1.00 33.09 108 ASN A CA 1
ATOM 884 C C . ASN A 1 108 ? 34.103 24.019 -61.333 1.00 33.09 108 ASN A C 1
ATOM 886 O O . ASN A 1 108 ? 34.181 23.499 -62.438 1.00 33.09 108 ASN A O 1
ATOM 890 N N . ASP A 1 109 ? 33.343 25.093 -61.090 1.00 26.97 109 ASP A N 1
ATOM 891 C CA . ASP A 1 109 ? 33.478 26.361 -61.834 1.00 26.97 109 ASP A CA 1
ATOM 892 C C . ASP A 1 109 ? 32.719 27.499 -61.118 1.00 26.97 109 ASP A C 1
ATOM 894 O O . ASP A 1 109 ? 31.701 27.283 -60.461 1.00 26.97 109 ASP A O 1
ATOM 898 N N . GLY A 1 110 ? 33.302 28.700 -61.139 1.00 29.69 110 GLY A N 1
ATOM 899 C CA . GLY A 1 110 ? 33.151 29.716 -60.092 1.00 29.69 110 GLY A CA 1
ATOM 900 C C . GLY A 1 110 ? 32.128 30.846 -60.293 1.00 29.69 110 GLY A C 1
ATOM 901 O O . GLY A 1 110 ? 31.609 31.042 -61.385 1.00 29.69 110 GLY A O 1
ATOM 902 N N . VAL A 1 111 ? 32.019 31.647 -59.210 1.00 28.97 111 VAL A N 1
ATOM 903 C CA . VAL A 1 111 ? 31.786 33.121 -59.141 1.00 28.97 111 VAL A CA 1
ATOM 904 C C . VAL A 1 111 ? 30.344 33.583 -59.490 1.00 28.97 111 VAL A C 1
ATOM 906 O O . VAL A 1 111 ? 29.805 33.185 -60.507 1.00 28.97 111 VAL A O 1
ATOM 909 N N . ASP A 1 112 ? 29.598 34.420 -58.751 1.00 30.03 112 ASP A N 1
ATOM 910 C CA . ASP A 1 112 ? 29.836 35.347 -57.631 1.00 30.03 112 ASP A CA 1
ATOM 911 C C . ASP A 1 112 ? 28.515 35.641 -56.867 1.00 30.03 112 ASP A C 1
ATOM 913 O O . ASP A 1 112 ? 27.445 35.694 -57.468 1.00 30.03 112 ASP A O 1
ATOM 917 N N . SER A 1 113 ? 28.657 35.925 -55.570 1.00 30.11 113 SER A N 1
ATOM 918 C CA . SER A 1 113 ? 27.903 36.849 -54.698 1.00 30.11 113 SER A CA 1
ATOM 919 C C . SER A 1 113 ? 26.360 36.875 -54.608 1.00 30.11 113 SER A C 1
ATOM 921 O O . SER A 1 113 ? 25.666 37.541 -55.368 1.00 30.11 113 SER A O 1
ATOM 923 N N . ASN A 1 114 ? 25.915 36.354 -53.454 1.00 30.11 114 ASN A N 1
ATOM 924 C CA . ASN A 1 114 ? 25.033 36.972 -52.445 1.00 30.11 114 ASN A CA 1
ATOM 925 C C . ASN A 1 114 ? 23.570 37.305 -52.794 1.00 30.11 114 ASN A C 1
ATOM 927 O O . ASN A 1 114 ? 23.235 38.452 -53.084 1.00 30.11 114 ASN A O 1
ATOM 931 N N . ASP A 1 115 ? 22.685 36.336 -52.531 1.00 29.83 115 ASP A N 1
ATOM 932 C CA . ASP A 1 115 ? 21.310 36.582 -52.070 1.00 29.83 115 ASP A CA 1
ATOM 933 C C . ASP A 1 115 ? 20.840 35.409 -51.176 1.00 29.83 115 ASP A C 1
ATOM 935 O O . ASP A 1 115 ? 20.516 34.328 -51.668 1.00 29.83 115 ASP A O 1
ATOM 939 N N . GLU A 1 116 ? 20.851 35.576 -49.845 1.00 30.70 116 GLU A N 1
ATOM 940 C CA . GLU A 1 116 ? 20.350 34.560 -48.901 1.00 30.70 116 GLU A CA 1
ATOM 941 C C . GLU A 1 116 ? 18.896 34.844 -48.502 1.00 30.70 116 GLU A C 1
ATOM 943 O O . GLU A 1 116 ? 18.578 35.578 -47.564 1.00 30.70 116 GLU A O 1
ATOM 948 N N . THR A 1 117 ? 17.997 34.184 -49.228 1.00 31.16 117 THR A N 1
ATOM 949 C CA . THR A 1 117 ? 16.574 34.038 -48.922 1.00 31.16 117 THR A CA 1
ATOM 950 C C . THR A 1 117 ? 16.352 32.777 -48.068 1.00 31.16 117 THR A C 1
ATOM 952 O O . THR A 1 117 ? 16.610 31.665 -48.509 1.00 31.16 117 THR A O 1
ATOM 955 N N . TYR A 1 118 ? 15.801 32.973 -46.862 1.00 29.98 118 TYR A N 1
ATOM 956 C CA . TYR A 1 118 ? 14.896 32.085 -46.108 1.00 29.98 118 TYR A CA 1
ATOM 957 C C . TYR A 1 118 ? 15.178 30.562 -46.053 1.00 29.98 118 TYR A C 1
ATOM 959 O O . TYR A 1 118 ? 14.860 29.838 -46.992 1.00 29.98 118 TYR A O 1
ATOM 967 N N . LYS A 1 119 ? 15.448 30.033 -44.844 1.00 33.03 119 LYS A N 1
ATOM 968 C CA . LYS A 1 119 ? 14.496 29.182 -44.076 1.00 33.03 119 LYS A CA 1
ATOM 969 C C . LYS A 1 119 ? 15.116 28.544 -42.823 1.00 33.03 119 LYS A C 1
ATOM 971 O O . LYS A 1 119 ? 16.036 27.745 -42.893 1.00 33.03 119 LYS A O 1
ATOM 976 N N . ASN A 1 120 ? 14.450 28.811 -41.698 1.00 35.72 120 ASN A N 1
ATOM 977 C CA . ASN A 1 120 ? 14.044 27.841 -40.675 1.00 35.72 120 ASN A CA 1
ATOM 978 C C . ASN A 1 120 ? 15.071 26.796 -40.217 1.00 35.72 120 ASN A C 1
ATOM 980 O O . ASN A 1 120 ? 14.897 25.603 -40.448 1.00 35.72 120 ASN A O 1
ATOM 984 N N . TYR A 1 121 ? 15.995 27.229 -39.365 1.00 28.12 121 TYR A N 1
ATOM 985 C CA . TYR A 1 121 ? 16.389 26.401 -38.233 1.00 28.12 121 TYR A CA 1
ATOM 986 C C . TYR A 1 121 ? 15.605 26.865 -37.014 1.00 28.12 121 TYR A C 1
ATOM 988 O O . TYR A 1 121 ? 15.915 27.879 -36.389 1.00 28.12 121 TYR A O 1
ATOM 996 N N . SER A 1 122 ? 14.560 26.113 -36.664 1.00 32.88 122 SER A N 1
ATOM 997 C CA . SER A 1 122 ? 14.024 26.171 -35.313 1.00 32.88 122 SER A CA 1
ATOM 998 C C . SER A 1 122 ? 15.125 25.672 -34.382 1.00 32.88 122 SER A C 1
ATOM 1000 O O . SER A 1 122 ? 15.269 24.470 -34.154 1.00 32.88 122 SER A O 1
ATOM 1002 N N . TYR A 1 123 ? 15.915 26.605 -33.858 1.00 35.19 123 TYR A N 1
ATOM 1003 C CA . TYR A 1 123 ? 16.682 26.417 -32.641 1.00 35.19 123 TYR A CA 1
ATOM 1004 C C . TYR A 1 123 ? 15.686 25.980 -31.561 1.00 35.19 123 TYR A C 1
ATOM 1006 O O . TYR A 1 123 ? 15.096 26.798 -30.855 1.00 35.19 123 TYR A O 1
ATOM 1014 N N . ARG A 1 124 ? 15.479 24.669 -31.401 1.00 40.06 124 ARG A N 1
ATOM 1015 C CA . ARG A 1 124 ? 15.002 24.137 -30.128 1.00 40.06 124 ARG A CA 1
ATOM 1016 C C . ARG A 1 124 ? 16.176 24.237 -29.171 1.00 40.06 124 ARG A C 1
ATOM 1018 O O . ARG A 1 124 ? 16.887 23.275 -28.903 1.00 40.06 124 ARG A O 1
ATOM 1025 N N . LYS A 1 125 ? 16.377 25.470 -28.698 1.00 34.75 125 LYS A N 1
ATOM 1026 C CA . LYS A 1 125 ? 17.062 25.799 -27.458 1.00 34.75 125 LYS A CA 1
ATOM 1027 C C . LYS A 1 125 ? 16.648 24.726 -26.459 1.00 34.75 125 LYS A C 1
ATOM 1029 O O . LYS A 1 125 ? 15.457 24.581 -26.183 1.00 34.75 125 LYS A O 1
ATOM 1034 N N . LYS A 1 126 ? 17.616 23.934 -25.988 1.00 46.97 126 LYS A N 1
ATOM 1035 C CA . LYS A 1 126 ? 17.438 23.103 -24.800 1.00 46.97 126 LYS A CA 1
ATOM 1036 C C . LYS A 1 126 ? 16.934 24.050 -23.720 1.00 46.97 126 LYS A C 1
ATOM 1038 O O . LYS A 1 126 ? 17.705 24.837 -23.177 1.00 46.97 126 LYS A O 1
ATOM 1043 N N . MET A 1 127 ? 15.631 24.035 -23.470 1.00 38.72 127 MET A N 1
ATOM 1044 C CA . MET A 1 127 ? 15.138 24.450 -22.178 1.00 38.72 127 MET A CA 1
ATOM 1045 C C . MET A 1 127 ? 15.635 23.360 -21.254 1.00 38.72 127 MET A C 1
ATOM 1047 O O . MET A 1 127 ? 15.092 22.256 -21.219 1.00 38.72 127 MET A O 1
ATOM 1051 N N . ASP A 1 128 ? 16.768 23.645 -20.624 1.00 43.53 128 ASP A N 1
ATOM 1052 C CA . ASP A 1 128 ? 17.175 22.954 -19.424 1.00 43.53 128 ASP A CA 1
ATOM 1053 C C . ASP A 1 128 ? 16.019 23.191 -18.452 1.00 43.53 128 ASP A C 1
ATOM 1055 O O . ASP A 1 128 ? 15.871 24.266 -17.873 1.00 43.53 128 ASP A O 1
ATOM 1059 N N . LEU A 1 129 ? 15.086 22.238 -18.404 1.00 40.50 129 LEU A N 1
ATOM 1060 C CA . LEU A 1 129 ? 14.096 22.168 -17.349 1.00 40.50 129 LEU A CA 1
ATOM 1061 C C . LEU A 1 129 ? 14.913 21.860 -16.107 1.00 40.50 129 LEU A C 1
ATOM 1063 O O . LEU A 1 129 ? 15.121 20.694 -15.755 1.00 40.50 129 LEU A O 1
ATOM 1067 N N . SER A 1 130 ? 15.419 22.921 -15.479 1.00 46.25 130 SER A N 1
ATOM 1068 C CA . SER A 1 130 ? 15.832 22.889 -14.097 1.00 46.25 130 SER A CA 1
ATOM 1069 C C . SER A 1 130 ? 14.645 22.290 -13.363 1.00 46.25 130 SER A C 1
ATOM 1071 O O . SER A 1 130 ? 13.580 22.885 -13.222 1.00 46.25 130 SER A O 1
ATOM 1073 N N . ARG A 1 131 ? 14.782 21.012 -13.001 1.00 50.03 131 ARG A N 1
ATOM 1074 C CA . ARG A 1 131 ? 13.868 20.375 -12.070 1.00 50.03 131 ARG A CA 1
ATOM 1075 C C . ARG A 1 131 ? 13.915 21.268 -10.849 1.00 50.03 131 ARG A C 1
ATOM 1077 O O . ARG A 1 131 ? 14.894 21.192 -10.106 1.00 50.03 131 ARG A O 1
ATOM 1084 N N . SER A 1 132 ? 12.894 22.100 -10.657 1.00 49.97 132 SER A N 1
ATOM 1085 C CA . SER A 1 132 ? 12.594 22.676 -9.360 1.00 49.97 132 SER A CA 1
ATOM 1086 C C . SER A 1 132 ? 12.651 21.487 -8.418 1.00 49.97 132 SER A C 1
ATOM 1088 O O . SER A 1 132 ? 11.863 20.540 -8.541 1.00 49.97 132 SER A O 1
ATOM 1090 N N . LYS A 1 133 ? 13.707 21.431 -7.600 1.00 50.28 133 LYS A N 1
ATOM 1091 C CA . LYS A 1 133 ? 13.832 20.402 -6.580 1.00 50.28 133 LYS A CA 1
ATOM 1092 C C . LYS A 1 133 ? 12.530 20.525 -5.812 1.00 50.28 133 LYS A C 1
ATOM 1094 O O . LYS A 1 133 ? 12.240 21.596 -5.298 1.00 50.28 133 LYS A O 1
ATOM 1099 N N . SER A 1 134 ? 11.706 19.481 -5.800 1.00 52.72 134 SER A N 1
ATOM 1100 C CA . SER A 1 134 ? 10.584 19.459 -4.875 1.00 52.72 134 SER A CA 1
ATOM 1101 C C . SER A 1 134 ? 11.209 19.632 -3.494 1.00 52.72 134 SER A C 1
ATOM 1103 O O . SER A 1 134 ? 11.901 18.721 -3.028 1.00 52.72 134 SER A O 1
ATOM 1105 N N . ILE A 1 135 ? 11.034 20.809 -2.894 1.00 54.44 135 ILE A N 1
ATOM 1106 C CA . ILE A 1 135 ? 11.697 21.231 -1.652 1.00 54.44 135 ILE A CA 1
ATOM 1107 C C . ILE A 1 135 ? 11.437 20.224 -0.512 1.00 54.44 135 ILE A C 1
ATOM 1109 O O . ILE A 1 135 ? 12.229 20.084 0.408 1.00 54.44 135 ILE A O 1
ATOM 1113 N N . ASN A 1 136 ? 10.409 19.380 -0.645 1.00 50.78 136 ASN A N 1
ATOM 1114 C CA . ASN A 1 136 ? 9.924 18.488 0.402 1.00 50.78 136 ASN A CA 1
ATOM 1115 C C . ASN A 1 136 ? 10.255 16.991 0.240 1.00 50.78 136 ASN A C 1
ATOM 1117 O O . ASN A 1 136 ? 9.494 16.150 0.716 1.00 50.78 136 ASN A O 1
ATOM 1121 N N . LYS A 1 137 ? 11.379 16.597 -0.384 1.00 50.81 137 LYS A N 1
ATOM 1122 C CA . LYS A 1 137 ? 11.759 15.161 -0.399 1.00 50.81 137 LYS A CA 1
ATOM 1123 C C . LYS A 1 137 ? 12.121 14.630 1.002 1.00 50.81 137 LYS A C 1
ATOM 1125 O O . LYS A 1 137 ? 11.941 13.445 1.256 1.00 50.81 137 LYS A O 1
ATOM 1130 N N . GLN A 1 138 ? 12.591 15.496 1.906 1.00 50.97 138 GLN A N 1
ATOM 1131 C CA . GLN A 1 138 ? 12.931 15.126 3.287 1.00 50.97 138 GLN A CA 1
ATOM 1132 C C . GLN A 1 138 ? 11.690 14.889 4.167 1.00 50.97 138 GLN A C 1
ATOM 1134 O O . GLN A 1 138 ? 11.691 13.954 4.961 1.00 50.97 138 GLN A O 1
ATOM 1139 N N . ARG A 1 139 ? 10.601 15.653 3.985 1.00 52.69 139 ARG A N 1
ATOM 1140 C CA . ARG A 1 139 ? 9.417 15.600 4.870 1.00 52.69 139 ARG A CA 1
ATOM 1141 C C . ARG A 1 139 ? 8.627 14.291 4.789 1.00 52.69 139 ARG A C 1
ATOM 1143 O O . ARG A 1 139 ? 8.134 13.821 5.804 1.00 52.69 139 ARG A O 1
ATOM 1150 N N . LEU A 1 140 ? 8.540 13.672 3.609 1.00 48.09 140 LEU A N 1
ATOM 1151 C CA . LEU A 1 140 ? 7.817 12.401 3.425 1.00 48.09 140 LEU A CA 1
ATOM 1152 C C . LEU A 1 140 ? 8.519 11.193 4.068 1.00 48.09 140 LEU A C 1
ATOM 1154 O O . LEU A 1 140 ? 7.874 10.176 4.289 1.00 48.09 140 LEU A O 1
ATOM 1158 N N . ALA A 1 141 ? 9.824 11.290 4.341 1.00 53.09 141 ALA A N 1
ATOM 1159 C CA . ALA A 1 141 ? 10.621 10.213 4.933 1.00 53.09 141 ALA A CA 1
ATOM 1160 C C . ALA A 1 141 ? 11.019 10.485 6.396 1.00 53.09 141 ALA A C 1
ATOM 1162 O O . ALA A 1 141 ? 11.723 9.670 6.986 1.00 53.09 141 ALA A O 1
ATOM 1163 N N . ALA A 1 142 ? 10.617 11.626 6.968 1.00 59.19 142 ALA A N 1
ATOM 1164 C CA . ALA A 1 142 ? 11.050 12.052 8.299 1.00 59.19 142 ALA A CA 1
ATOM 1165 C C . ALA A 1 142 ? 10.266 11.390 9.442 1.00 59.19 142 ALA A C 1
ATOM 1167 O O . ALA A 1 142 ? 10.795 11.263 10.542 1.00 59.19 142 ALA A O 1
ATOM 1168 N N . TYR A 1 143 ? 9.032 10.954 9.187 1.00 73.56 143 TYR A N 1
ATOM 1169 C CA . TYR A 1 143 ? 8.155 10.384 10.207 1.00 73.56 143 TYR A CA 1
ATOM 1170 C C . TYR A 1 143 ? 8.057 8.875 10.006 1.00 73.56 143 TYR A C 1
ATOM 1172 O O . TYR A 1 143 ? 7.566 8.394 8.985 1.00 73.56 143 TYR A O 1
ATOM 1180 N N . SER A 1 144 ? 8.573 8.128 10.976 1.00 71.06 144 SER A N 1
ATOM 1181 C CA . SER A 1 144 ? 8.619 6.664 10.949 1.00 71.06 144 SER A CA 1
ATOM 1182 C C . SER A 1 144 ? 7.400 6.029 11.622 1.00 71.06 144 SER A C 1
ATOM 1184 O O . SER A 1 144 ? 7.234 4.811 11.554 1.00 71.06 144 SER A O 1
ATOM 1186 N N . THR A 1 145 ? 6.553 6.828 12.285 1.00 80.81 145 THR A N 1
ATOM 1187 C CA . THR A 1 145 ? 5.334 6.360 12.962 1.00 80.81 145 THR A CA 1
ATOM 1188 C C . THR A 1 145 ? 4.101 7.187 12.600 1.00 80.81 145 THR A C 1
ATOM 1190 O O . THR A 1 145 ? 4.191 8.355 12.202 1.00 80.81 145 THR A O 1
ATOM 1193 N N . ALA A 1 146 ? 2.915 6.597 12.773 1.00 78.50 146 ALA A N 1
ATOM 1194 C CA . ALA A 1 146 ? 1.657 7.313 12.555 1.00 78.50 146 ALA A CA 1
ATOM 1195 C C . ALA A 1 146 ? 1.491 8.496 13.525 1.00 78.50 146 ALA A C 1
ATOM 1197 O O . ALA A 1 146 ? 1.007 9.556 13.138 1.00 78.50 146 ALA A O 1
ATOM 1198 N N . MET A 1 147 ? 1.936 8.335 14.775 1.00 78.94 147 MET A N 1
ATOM 1199 C CA . MET A 1 147 ? 1.846 9.381 15.797 1.00 78.94 147 MET A CA 1
ATOM 1200 C C . MET A 1 147 ? 2.723 10.592 15.455 1.00 78.94 147 MET A C 1
ATOM 1202 O O . MET A 1 147 ? 2.276 11.725 15.609 1.00 78.94 147 MET A O 1
ATOM 1206 N N . GLU A 1 148 ? 3.936 10.358 14.953 1.00 81.19 148 GLU A N 1
ATOM 1207 C CA . GLU A 1 148 ? 4.823 11.416 14.45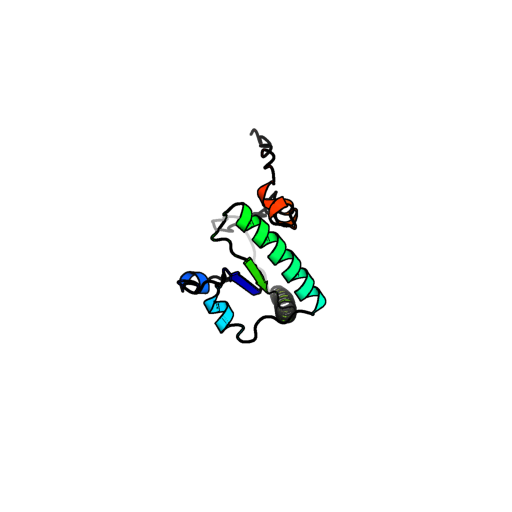1 1.00 81.19 148 GLU A CA 1
ATOM 1208 C C . GLU A 1 148 ? 4.202 12.167 13.270 1.00 81.19 148 GLU A C 1
ATOM 1210 O O . GLU A 1 148 ? 4.273 13.389 13.206 1.00 81.19 148 GLU A O 1
ATOM 1215 N N . SER A 1 149 ? 3.539 11.441 12.368 1.00 79.25 149 SER A N 1
ATOM 1216 C CA . SER A 1 149 ? 2.910 12.035 11.185 1.00 79.25 149 SER A CA 1
ATOM 1217 C C . SER A 1 149 ? 1.719 12.936 11.536 1.00 79.25 149 SER A C 1
ATOM 1219 O O . SER A 1 149 ? 1.493 13.937 10.864 1.00 79.25 149 SER A O 1
ATOM 1221 N N . ILE A 1 150 ? 0.952 12.594 12.578 1.00 78.81 150 ILE A N 1
ATOM 1222 C CA . ILE A 1 150 ? -0.225 13.367 13.014 1.00 78.81 150 ILE A CA 1
ATOM 1223 C C . ILE A 1 150 ? 0.182 14.673 13.709 1.00 78.81 150 ILE A C 1
ATOM 1225 O O . ILE A 1 150 ? -0.457 15.698 13.492 1.00 78.81 150 ILE A O 1
ATOM 1229 N N . HIS A 1 151 ? 1.233 14.645 14.532 1.00 78.00 151 HIS A N 1
ATOM 1230 C CA . HIS A 1 151 ? 1.705 15.817 15.282 1.00 78.00 151 HIS A CA 1
ATOM 1231 C C . HIS A 1 151 ? 2.730 16.662 14.515 1.00 78.00 151 HIS A C 1
ATOM 1233 O O . HIS A 1 151 ? 3.322 17.571 15.090 1.00 78.00 151 HIS A O 1
ATOM 1239 N N . ALA A 1 152 ? 2.981 16.352 13.243 1.00 76.81 152 ALA A N 1
ATOM 1240 C CA . ALA A 1 152 ? 3.926 17.090 12.424 1.00 76.81 152 ALA A CA 1
ATOM 1241 C C . ALA A 1 152 ? 3.462 18.546 12.248 1.00 76.81 152 ALA A C 1
ATOM 1243 O O . ALA A 1 152 ? 2.545 18.829 11.475 1.00 76.81 152 ALA A O 1
ATOM 1244 N N . GLU A 1 153 ? 4.107 19.476 12.953 1.00 67.94 153 GLU A N 1
ATOM 1245 C CA . GLU A 1 153 ? 3.893 20.907 12.755 1.00 67.94 153 GLU A CA 1
ATOM 1246 C C . GLU A 1 153 ? 4.424 21.314 11.372 1.00 67.94 153 GLU A C 1
ATOM 1248 O O . GLU A 1 153 ? 5.529 20.949 10.957 1.00 67.94 153 GLU A O 1
ATOM 1253 N N . VAL A 1 154 ? 3.593 22.017 10.602 1.00 64.44 154 VAL A N 1
ATOM 1254 C CA . VAL A 1 154 ? 3.991 22.569 9.308 1.00 64.44 154 VAL A CA 1
ATOM 1255 C C . VAL A 1 154 ? 4.668 23.901 9.594 1.00 64.44 154 VAL A C 1
ATOM 1257 O O . VAL A 1 154 ? 3.975 24.881 9.850 1.00 64.44 154 VAL A O 1
ATOM 1260 N N . GLU A 1 155 ? 6.002 23.941 9.564 1.00 59.59 155 GLU A N 1
ATOM 1261 C CA . GLU A 1 155 ? 6.698 25.230 9.512 1.00 59.59 155 GLU A CA 1
ATOM 1262 C C . GLU A 1 155 ? 6.194 26.025 8.292 1.00 59.59 155 GLU A C 1
ATOM 1264 O O . GLU A 1 155 ? 5.968 25.424 7.226 1.00 59.59 155 GLU A O 1
ATOM 1269 N N . PRO A 1 156 ? 5.947 27.341 8.448 1.00 57.59 156 PRO A N 1
ATOM 1270 C CA . PRO A 1 156 ? 5.530 28.186 7.342 1.00 57.59 156 PRO A CA 1
ATOM 1271 C C . PRO A 1 156 ? 6.568 28.095 6.224 1.00 57.59 156 PRO A C 1
ATOM 1273 O O . PRO A 1 156 ? 7.769 28.029 6.468 1.00 57.59 156 PRO A O 1
ATOM 1276 N N . ILE A 1 157 ? 6.082 28.029 4.987 1.00 58.56 157 ILE A N 1
ATOM 1277 C CA . ILE A 1 157 ? 6.946 28.121 3.816 1.00 58.56 157 ILE A CA 1
ATOM 1278 C C . ILE A 1 157 ? 7.501 29.540 3.855 1.00 58.56 157 ILE A C 1
ATOM 1280 O O . ILE A 1 157 ? 6.723 30.480 3.703 1.00 58.56 157 ILE A O 1
ATOM 1284 N N . ASP A 1 158 ? 8.801 29.690 4.097 1.00 58.78 158 ASP A N 1
ATOM 1285 C CA . ASP A 1 158 ? 9.484 30.943 3.803 1.00 58.78 158 ASP A CA 1
ATOM 1286 C C . ASP A 1 158 ? 9.287 31.184 2.299 1.00 58.78 158 ASP A C 1
ATOM 1288 O O . ASP A 1 158 ? 9.877 30.502 1.455 1.00 58.78 158 ASP A O 1
ATOM 1292 N N . GLU A 1 159 ? 8.351 32.070 1.958 1.00 55.97 159 GLU A N 1
ATOM 1293 C CA . GLU A 1 159 ? 8.265 32.659 0.630 1.00 55.97 159 GLU A CA 1
ATOM 1294 C C . GLU A 1 159 ? 9.562 33.460 0.467 1.00 55.97 159 GLU A C 1
ATOM 1296 O O . GLU A 1 159 ? 9.663 34.598 0.915 1.00 55.97 159 GLU A O 1
ATOM 1301 N N . GLU A 1 160 ? 10.608 32.838 -0.088 1.00 56.94 160 GLU A N 1
ATOM 1302 C CA . GLU A 1 160 ? 11.708 33.600 -0.674 1.00 56.94 160 GLU A CA 1
ATOM 1303 C C . GLU A 1 160 ? 11.085 34.436 -1.795 1.00 56.94 160 GLU A C 1
ATOM 1305 O O . GLU A 1 160 ? 10.794 33.939 -2.885 1.00 56.94 160 GLU A O 1
ATOM 1310 N N . ASP A 1 161 ? 10.795 35.693 -1.458 1.00 45.97 161 ASP A N 1
ATOM 1311 C CA . ASP A 1 161 ? 10.394 36.750 -2.366 1.00 45.97 161 ASP A CA 1
ATOM 1312 C C . ASP A 1 161 ? 11.456 36.885 -3.473 1.00 45.97 161 ASP A C 1
ATOM 1314 O O . ASP A 1 161 ? 12.422 37.642 -3.346 1.00 45.97 161 ASP A O 1
ATOM 1318 N N . ASP A 1 162 ? 11.272 36.183 -4.591 1.00 58.25 162 ASP A N 1
ATOM 1319 C CA . ASP A 1 162 ? 11.859 36.584 -5.873 1.00 58.25 162 ASP A CA 1
ATOM 1320 C C . ASP A 1 162 ? 11.114 37.856 -6.329 1.00 58.25 162 ASP A C 1
ATOM 1322 O O . ASP A 1 162 ? 10.186 37.833 -7.145 1.00 58.25 162 ASP A O 1
ATOM 1326 N N . VAL A 1 163 ? 11.484 38.986 -5.714 1.00 52.56 163 VAL A N 1
ATOM 1327 C CA . VAL A 1 163 ? 11.138 40.336 -6.177 1.00 52.56 163 VAL A CA 1
ATOM 1328 C C . VAL A 1 163 ? 11.895 40.590 -7.495 1.00 52.56 163 VAL A C 1
ATOM 1330 O O . VAL A 1 163 ? 13.053 40.182 -7.586 1.00 52.56 163 VAL A O 1
ATOM 1333 N N . PRO A 1 164 ? 11.265 41.228 -8.506 1.00 59.00 164 PRO A N 1
ATOM 1334 C CA . PRO A 1 164 ? 11.676 41.173 -9.917 1.00 59.00 164 PRO A CA 1
ATOM 1335 C C . PRO A 1 164 ? 13.112 41.580 -10.259 1.00 59.00 164 PRO A C 1
ATOM 1337 O O . PRO A 1 164 ? 13.641 42.516 -9.616 1.00 59.00 164 PRO A O 1
#

Organism: NCBI:txid243964

pLDDT: mean 74.23, std 25.36, range [26.97, 98.44]

Radius of gyration: 28.11 Å; chains: 1; bounding box: 52×58×81 Å

Foldseek 3Di:
DCAKEWEAPDDVVFAFDPVQVPDPYHYGGDVVQCVVCVVHDDDDPVVVVVVVVQVVVQVVVCVVVVHGPHTDMDDDDDVVVVVVVVVVVVVVVVPVPDDDDDDDDDDDDDDDDDDDDDDDDPPPPPPPPPPPPPPCPPVVVVDPHNVCVVPDDDDDPPPPPPDD

InterPro domains:
  IPR002498 Phosphatidylinositol-4-phosphate 4/5-kinase, core [PF01504] (1-134)
  IPR002498 Phosphatidylinositol-4-phosphate 4/5-kinase, core [PS51455] (1-164)
  IPR002498 Phosphatidylinositol-4-phosphate 4/5-kinase, core [SM00330] (1-152)
  IPR023610 Phosphatidylinositol-4/5-phosphate 5/4-kinase [PTHR23086] (1-113)
  IPR027483 Phosphatidylinositol-4-phosphate 4/5-kinase, C-terminal domain superfamily [G3DSA:3.30.810.10] (1-151)

Secondary structure (DSSP, 8-state):
--EEEEE-S--TT-S--HHHHTSSS--B-HHHHHHH-TT-----HHHHHHHHHHHHHHHHHHHHTT--S--EEEEE--HHHHHHHHHHHHHTTSSSS-------------------------------------TTTTGGGS--SHHHHHS-------------

Sequence (164 aa):
MHQKYDLKGSTYKRKANKHEQKKPSPTYKDLDFMEHHPDGLFLEAETYIALMKTINRDCRVLESFKIMDYSLLVGIHNLDLAAKEKQEKLKGKSVESIDEEDQNNFDNDGVDSNDETYKNYSYRKKMDLSRSKSINKQRLAAYSTAMESIHAEVEPIDEEDDVP